Protein AF-A0A2D6EYJ7-F1 (afdb_monomer)

Mean predicted aligned error: 5.83 Å

Structure (mmCIF, N/CA/C/O backbone):
data_AF-A0A2D6EYJ7-F1
#
_entry.id   AF-A0A2D6EYJ7-F1
#
loop_
_atom_site.group_PDB
_atom_site.id
_atom_site.type_symbol
_atom_site.label_atom_id
_atom_site.label_alt_id
_atom_site.label_comp_id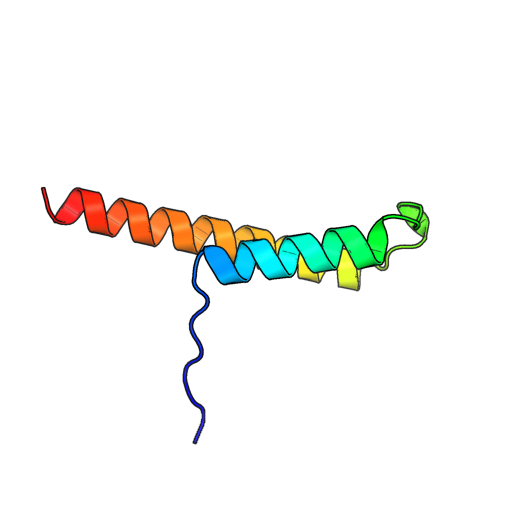
_atom_site.label_asym_id
_atom_site.label_entity_id
_atom_site.label_seq_id
_atom_site.pdbx_PDB_ins_code
_atom_site.Cartn_x
_atom_site.Cartn_y
_atom_site.Cartn_z
_atom_site.occupancy
_atom_site.B_iso_or_equiv
_atom_site.auth_seq_id
_atom_site.auth_comp_id
_atom_site.auth_asym_id
_atom_site.auth_atom_id
_atom_site.pdbx_PDB_model_num
ATOM 1 N N . MET A 1 1 ? -24.798 -3.362 -9.462 1.00 43.28 1 MET A N 1
ATOM 2 C CA . MET A 1 1 ? -24.599 -3.515 -8.005 1.00 43.28 1 MET A CA 1
ATOM 3 C C . MET A 1 1 ? -23.109 -3.355 -7.744 1.00 43.28 1 MET A C 1
ATOM 5 O O . MET A 1 1 ? -22.361 -4.230 -8.153 1.00 43.28 1 MET A O 1
ATOM 9 N N . SER A 1 2 ? -22.664 -2.217 -7.203 1.00 61.00 2 SER A N 1
ATOM 10 C CA . SER A 1 2 ? -21.260 -2.016 -6.810 1.00 61.00 2 SER A CA 1
ATOM 11 C C . SER A 1 2 ? -21.110 -2.539 -5.386 1.00 61.00 2 SER A C 1
ATOM 13 O O . SER A 1 2 ? -21.731 -1.985 -4.485 1.00 61.00 2 SER A O 1
ATOM 15 N N . GLN A 1 3 ? -20.378 -3.632 -5.184 1.00 60.81 3 GLN A N 1
ATOM 16 C CA . GLN A 1 3 ? -20.009 -4.061 -3.835 1.00 60.81 3 GLN A CA 1
ATOM 17 C C . GLN A 1 3 ? -18.919 -3.115 -3.321 1.00 60.81 3 GLN A C 1
ATOM 19 O O . GLN A 1 3 ? -17.924 -2.899 -4.011 1.00 60.81 3 GLN A O 1
ATOM 24 N N . GLU A 1 4 ? -19.110 -2.534 -2.135 1.00 66.31 4 GLU A N 1
ATOM 25 C CA . GLU A 1 4 ? -18.032 -1.834 -1.436 1.00 66.31 4 GLU A CA 1
ATOM 26 C C . GLU A 1 4 ? -16.993 -2.866 -0.999 1.00 66.31 4 GLU A C 1
ATOM 28 O O . GLU A 1 4 ? -17.200 -3.625 -0.053 1.00 66.31 4 GLU A O 1
ATOM 33 N N . VAL A 1 5 ? -15.880 -2.920 -1.722 1.00 72.44 5 VAL A N 1
ATOM 34 C CA . VAL A 1 5 ? -14.715 -3.705 -1.321 1.00 72.44 5 VAL A CA 1
ATOM 35 C C . VAL A 1 5 ? -13.868 -2.816 -0.420 1.00 72.44 5 VAL A C 1
ATOM 37 O O . VAL A 1 5 ? -13.335 -1.804 -0.873 1.00 72.44 5 VAL A O 1
ATOM 40 N N . LYS A 1 6 ? -13.759 -3.183 0.859 1.00 80.44 6 LYS A N 1
ATOM 41 C CA . LYS A 1 6 ? -12.836 -2.552 1.807 1.00 80.44 6 LYS A CA 1
ATOM 42 C C . LYS A 1 6 ? -11.580 -3.403 1.924 1.00 80.44 6 LYS A C 1
ATOM 44 O O . LYS A 1 6 ? -11.676 -4.621 2.050 1.00 80.44 6 LYS A O 1
ATOM 49 N N . PHE A 1 7 ? -10.419 -2.759 1.886 1.00 85.69 7 PHE A N 1
ATOM 50 C CA . PHE A 1 7 ? -9.145 -3.433 2.101 1.00 85.69 7 PHE A CA 1
ATOM 51 C C . PHE A 1 7 ? -8.846 -3.556 3.590 1.00 85.69 7 PHE A C 1
ATOM 53 O O . PHE A 1 7 ? -8.995 -2.605 4.353 1.00 85.69 7 PHE A O 1
ATOM 60 N N . THR A 1 8 ? -8.380 -4.730 3.992 1.00 89.81 8 THR A N 1
ATOM 61 C CA . THR A 1 8 ? -7.817 -4.968 5.320 1.00 89.81 8 THR A CA 1
ATOM 62 C C . THR A 1 8 ? -6.327 -4.601 5.341 1.00 89.81 8 THR A C 1
ATOM 64 O O . THR A 1 8 ? -5.681 -4.560 4.288 1.00 89.81 8 THR A O 1
ATOM 67 N N . PRO A 1 9 ? -5.713 -4.412 6.525 1.00 89.06 9 PRO A N 1
ATOM 68 C CA . PRO A 1 9 ? -4.263 -4.215 6.631 1.00 89.06 9 PRO A CA 1
ATOM 69 C C . PRO A 1 9 ? -3.437 -5.321 5.952 1.00 89.06 9 PRO A C 1
ATOM 71 O O . PRO A 1 9 ? -2.364 -5.063 5.404 1.00 89.06 9 PRO A O 1
ATOM 74 N N . ASN A 1 10 ? -3.943 -6.558 5.946 1.00 91.38 10 ASN A N 1
ATOM 75 C CA . ASN A 1 10 ? -3.266 -7.677 5.300 1.00 91.38 10 ASN A CA 1
ATOM 76 C C . ASN A 1 10 ? -3.298 -7.577 3.764 1.00 91.38 10 ASN A C 1
ATOM 78 O O . ASN A 1 10 ? -2.329 -7.960 3.111 1.00 91.38 10 ASN A O 1
ATOM 82 N N . ASP A 1 11 ? -4.359 -7.013 3.185 1.00 92.69 11 ASP A N 1
ATOM 83 C CA . ASP A 1 11 ? -4.449 -6.807 1.735 1.00 92.69 11 ASP A CA 1
ATOM 84 C C . ASP A 1 11 ? -3.412 -5.788 1.258 1.00 92.69 11 ASP A C 1
ATOM 86 O O . ASP A 1 11 ? -2.717 -6.026 0.269 1.00 92.69 11 ASP A O 1
ATOM 90 N N . TYR A 1 12 ? -3.220 -4.697 2.010 1.00 92.81 12 TYR A N 1
ATOM 91 C CA . TYR A 1 12 ? -2.154 -3.731 1.730 1.00 92.81 12 TYR A CA 1
ATOM 92 C C . TYR A 1 12 ? -0.769 -4.379 1.777 1.00 92.81 12 TYR A C 1
ATOM 94 O O . TYR A 1 12 ? 0.055 -4.126 0.899 1.00 92.81 12 TYR A O 1
ATOM 102 N N . ARG A 1 13 ? -0.519 -5.272 2.744 1.00 92.44 13 ARG A N 1
ATOM 103 C CA . ARG A 1 13 ? 0.743 -6.024 2.819 1.00 92.44 13 ARG A CA 1
ATOM 104 C C . ARG A 1 13 ? 0.984 -6.865 1.562 1.00 92.44 13 ARG A C 1
ATOM 106 O O . ARG A 1 13 ? 2.099 -6.867 1.044 1.00 92.44 13 ARG A O 1
ATOM 113 N N . ILE A 1 14 ? -0.040 -7.560 1.065 1.00 94.06 14 ILE A N 1
ATOM 114 C CA . ILE A 1 14 ? 0.057 -8.358 -0.168 1.00 94.06 14 ILE A CA 1
ATOM 115 C C . ILE A 1 14 ? 0.329 -7.449 -1.373 1.00 94.06 14 ILE A C 1
ATOM 117 O O . ILE A 1 14 ? 1.235 -7.728 -2.158 1.00 94.06 14 ILE A O 1
ATOM 121 N N . LEU A 1 15 ? -0.406 -6.339 -1.493 1.00 92.06 15 LEU A N 1
ATOM 122 C CA . LEU A 1 15 ? -0.251 -5.379 -2.589 1.00 92.06 15 LEU A CA 1
ATOM 123 C C . LEU A 1 15 ? 1.149 -4.756 -2.624 1.00 92.06 15 LEU A C 1
ATOM 125 O O . LEU A 1 15 ? 1.747 -4.671 -3.698 1.00 92.06 15 LEU A O 1
ATOM 129 N N . PHE A 1 16 ? 1.700 -4.368 -1.472 1.00 92.62 16 PHE A N 1
ATOM 130 C CA . PHE A 1 16 ? 3.072 -3.864 -1.405 1.00 92.62 16 PHE A CA 1
ATOM 131 C C . PHE A 1 16 ? 4.098 -4.939 -1.755 1.00 92.62 16 PHE A C 1
ATOM 133 O O . PHE A 1 16 ? 5.027 -4.646 -2.501 1.00 92.62 16 PHE A O 1
ATOM 140 N N . GLY A 1 17 ? 3.893 -6.190 -1.332 1.00 93.19 17 GLY A N 1
ATOM 141 C CA . GLY A 1 17 ? 4.752 -7.301 -1.745 1.00 93.19 17 GLY A CA 1
ATOM 142 C C . GLY A 1 17 ? 4.750 -7.522 -3.263 1.00 93.19 17 GLY A C 1
ATOM 143 O O . GLY A 1 17 ? 5.801 -7.735 -3.865 1.00 93.19 17 GLY A O 1
ATOM 144 N N . TRP A 1 18 ? 3.591 -7.423 -3.921 1.00 92.25 18 TRP A N 1
ATOM 145 C CA . TRP A 1 18 ? 3.521 -7.489 -5.386 1.00 92.25 18 TRP A CA 1
ATOM 146 C C . TRP A 1 18 ? 4.190 -6.302 -6.065 1.00 92.25 18 TRP A C 1
ATOM 148 O O . TRP A 1 18 ? 4.852 -6.492 -7.084 1.00 92.25 18 TRP A O 1
ATOM 158 N N . TYR A 1 19 ? 4.047 -5.099 -5.507 1.00 89.62 19 TYR A N 1
ATOM 159 C CA . TYR A 1 19 ? 4.739 -3.919 -6.011 1.00 89.62 19 TYR A CA 1
ATOM 160 C C . TYR A 1 19 ? 6.258 -4.117 -5.934 1.00 89.62 19 TYR A C 1
ATOM 162 O O . TYR A 1 19 ? 6.948 -3.998 -6.944 1.00 89.62 19 TYR A O 1
ATOM 170 N N . GLU A 1 20 ? 6.782 -4.521 -4.778 1.00 89.12 20 GLU A N 1
ATOM 171 C CA . GLU A 1 20 ? 8.204 -4.830 -4.615 1.00 89.12 20 GLU A CA 1
ATOM 172 C C . GLU A 1 20 ? 8.676 -5.870 -5.632 1.00 89.12 20 GLU A C 1
ATOM 174 O O . GLU A 1 20 ? 9.662 -5.636 -6.322 1.00 89.12 20 GLU A O 1
ATOM 179 N N . LEU A 1 21 ? 7.947 -6.975 -5.812 1.00 92.25 21 LEU A N 1
ATOM 180 C CA . LEU A 1 21 ? 8.301 -8.007 -6.792 1.00 92.25 21 LEU A CA 1
ATOM 181 C C . LEU A 1 21 ? 8.276 -7.498 -8.240 1.00 92.25 21 LEU A C 1
ATOM 183 O O . LEU A 1 21 ? 9.161 -7.844 -9.026 1.00 92.25 21 LEU A O 1
ATOM 187 N N . ALA A 1 22 ? 7.285 -6.682 -8.601 1.00 89.62 22 ALA A N 1
ATOM 188 C CA . ALA A 1 22 ? 7.133 -6.143 -9.951 1.00 89.62 22 ALA A CA 1
ATOM 189 C C . ALA A 1 22 ? 8.259 -5.168 -10.326 1.00 89.62 22 ALA A C 1
ATOM 191 O O . ALA A 1 22 ? 8.641 -5.081 -11.498 1.00 89.62 22 ALA A O 1
ATOM 192 N N . PHE A 1 23 ? 8.806 -4.457 -9.338 1.00 88.81 23 PHE A N 1
ATOM 193 C CA . PHE A 1 23 ? 9.832 -3.434 -9.535 1.00 88.81 23 PHE A CA 1
ATOM 194 C C . PHE A 1 23 ? 11.223 -3.836 -9.015 1.00 88.81 23 PHE A C 1
ATOM 196 O O . PHE A 1 23 ? 12.179 -3.109 -9.258 1.00 88.81 23 PHE A O 1
ATOM 203 N N . ALA A 1 24 ? 11.389 -5.018 -8.407 1.00 88.75 24 ALA A N 1
ATOM 204 C CA . ALA A 1 24 ? 12.642 -5.476 -7.784 1.00 88.75 24 ALA A CA 1
ATOM 205 C C . ALA A 1 24 ? 13.869 -5.464 -8.710 1.00 88.75 24 ALA A C 1
ATOM 207 O O . ALA A 1 24 ? 15.000 -5.357 -8.243 1.00 88.75 24 ALA A O 1
ATOM 208 N N . LYS A 1 25 ? 13.660 -5.623 -10.021 1.00 89.81 25 LYS A N 1
ATOM 209 C CA . LYS A 1 25 ? 14.732 -5.661 -11.031 1.00 89.81 25 LYS A CA 1
ATOM 210 C C . LYS A 1 25 ? 14.835 -4.386 -11.862 1.00 89.81 25 LYS A C 1
ATOM 212 O O . LYS A 1 25 ? 15.657 -4.345 -12.771 1.00 89.81 25 LYS A O 1
ATOM 217 N N . LYS A 1 26 ? 13.984 -3.394 -11.597 1.00 89.19 26 LYS A N 1
ATOM 218 C CA . LYS A 1 26 ? 13.941 -2.144 -12.349 1.00 89.19 26 LYS A CA 1
ATOM 219 C C . LYS A 1 26 ? 14.756 -1.081 -11.633 1.00 89.19 26 LYS A C 1
ATOM 221 O O . LYS A 1 26 ? 14.639 -0.906 -10.421 1.00 89.19 26 LYS A O 1
ATOM 226 N N . ALA A 1 27 ? 15.564 -0.354 -12.386 1.00 84.31 27 ALA A N 1
ATOM 227 C CA . ALA A 1 27 ? 16.180 0.863 -11.898 1.00 84.31 27 ALA A CA 1
ATOM 228 C C . ALA A 1 27 ? 15.101 1.949 -11.689 1.00 84.31 27 ALA A C 1
ATOM 230 O O . ALA A 1 27 ? 14.063 1.928 -12.356 1.00 84.31 27 ALA A O 1
ATOM 231 N N . PRO A 1 28 ? 15.317 2.926 -10.787 1.00 80.75 28 PRO A N 1
ATOM 232 C CA . PRO A 1 28 ? 14.313 3.949 -10.480 1.00 80.75 28 PRO A CA 1
ATOM 233 C C . PRO A 1 28 ? 13.824 4.747 -11.697 1.00 80.75 28 PRO A C 1
ATOM 235 O O . PRO A 1 28 ? 12.672 5.152 -11.746 1.00 80.75 28 PRO A O 1
ATOM 238 N N . ASN A 1 29 ? 14.678 4.943 -12.702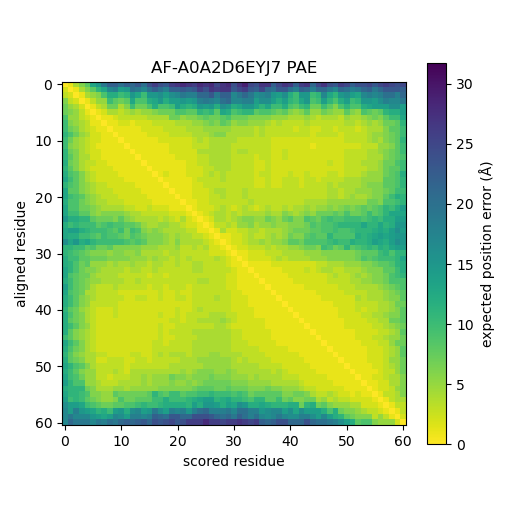 1.00 86.56 29 ASN A N 1
ATOM 239 C CA . ASN A 1 29 ? 14.348 5.630 -13.953 1.00 86.56 29 ASN A CA 1
ATOM 240 C C . ASN A 1 29 ? 13.548 4.770 -14.954 1.00 86.56 29 ASN A C 1
ATOM 242 O O . ASN A 1 29 ? 13.125 5.284 -15.985 1.00 86.56 29 ASN A O 1
ATOM 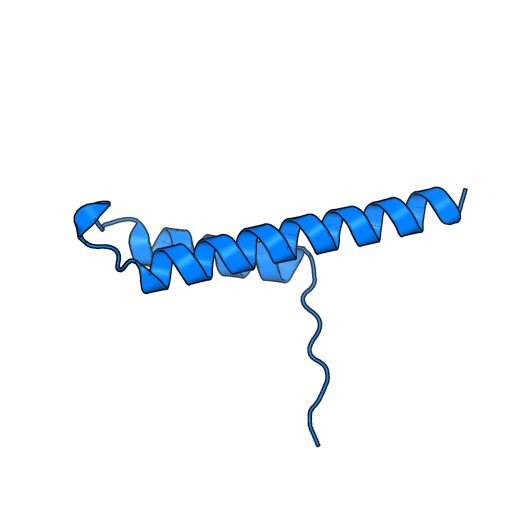246 N N . GLU A 1 30 ? 13.351 3.478 -14.679 1.00 89.25 30 GLU A N 1
ATOM 247 C CA . GLU A 1 30 ? 12.552 2.549 -15.495 1.00 89.25 30 GLU A CA 1
ATOM 248 C C . GLU A 1 30 ? 11.117 2.374 -14.963 1.00 89.25 30 GLU A C 1
ATOM 250 O O . GLU A 1 30 ? 10.308 1.636 -15.538 1.00 89.25 30 GLU A O 1
ATOM 255 N N . ILE A 1 31 ? 10.802 3.023 -13.841 1.00 88.19 31 ILE A N 1
ATOM 256 C CA . ILE A 1 31 ? 9.480 3.029 -13.220 1.00 88.19 31 ILE A CA 1
ATOM 257 C C . ILE A 1 31 ? 8.748 4.279 -13.696 1.00 88.19 31 ILE A C 1
ATOM 259 O O . ILE A 1 31 ? 9.305 5.374 -13.701 1.00 88.19 31 ILE A O 1
ATOM 263 N N . SER A 1 32 ? 7.499 4.126 -14.136 1.00 92.00 32 SER A N 1
ATOM 264 C CA . SER A 1 32 ? 6.745 5.279 -14.618 1.00 92.00 32 SER A CA 1
ATOM 265 C C . SER A 1 32 ? 6.276 6.157 -13.456 1.00 92.00 32 SER A C 1
ATOM 267 O O . SER A 1 3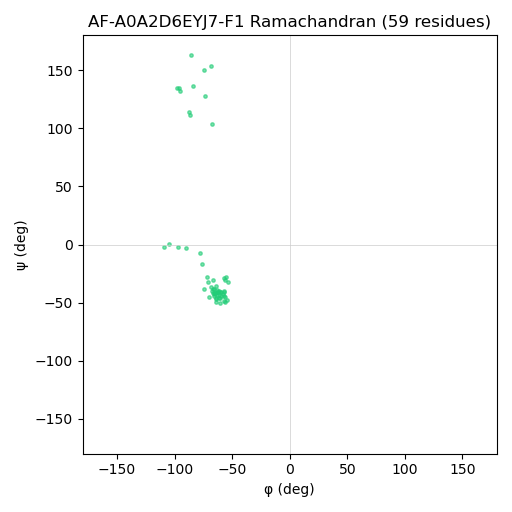2 ? 5.935 5.662 -12.379 1.00 92.00 32 SER A O 1
ATOM 269 N N . ASP A 1 33 ? 6.138 7.463 -13.695 1.00 91.81 33 ASP A N 1
ATOM 270 C CA . ASP A 1 33 ? 5.550 8.393 -12.717 1.00 91.81 33 ASP A CA 1
ATOM 271 C C . ASP A 1 33 ? 4.134 7.975 -12.289 1.00 91.81 33 ASP A C 1
ATOM 273 O O . ASP A 1 33 ? 3.689 8.238 -11.166 1.00 91.81 33 ASP A O 1
ATOM 277 N N . LYS A 1 34 ? 3.413 7.285 -13.180 1.00 91.75 34 LYS A N 1
ATOM 278 C CA . LYS A 1 34 ? 2.095 6.723 -12.889 1.00 91.75 34 LYS A CA 1
ATOM 279 C C . LYS A 1 34 ? 2.186 5.615 -11.841 1.00 91.75 34 LYS A C 1
ATOM 281 O O . LYS A 1 34 ? 1.385 5.625 -10.909 1.00 91.75 34 LYS A O 1
ATOM 286 N N . ASP A 1 35 ? 3.153 4.710 -11.957 1.00 89.56 35 ASP A N 1
ATOM 287 C CA . ASP A 1 35 ? 3.361 3.627 -10.988 1.00 89.56 35 ASP A CA 1
ATOM 288 C C . ASP A 1 35 ? 3.779 4.189 -9.624 1.00 89.56 35 ASP A C 1
ATOM 290 O O . ASP A 1 35 ? 3.199 3.818 -8.602 1.00 89.56 35 ASP A O 1
ATOM 294 N N . HIS A 1 36 ? 4.670 5.186 -9.609 1.00 87.06 36 HIS A N 1
ATOM 295 C CA . HIS A 1 36 ? 5.020 5.927 -8.393 1.00 87.06 36 HIS A CA 1
ATOM 296 C C . HIS A 1 36 ? 3.806 6.598 -7.741 1.00 87.06 36 HIS A C 1
ATOM 298 O O . HIS A 1 36 ? 3.633 6.551 -6.520 1.00 87.06 36 HIS A O 1
ATOM 304 N N . THR A 1 37 ? 2.933 7.200 -8.549 1.00 93.00 37 THR A N 1
ATOM 305 C CA . THR A 1 37 ? 1.697 7.825 -8.063 1.00 93.00 37 THR A CA 1
ATOM 306 C C . THR A 1 37 ? 0.745 6.792 -7.462 1.00 93.00 37 THR A C 1
ATOM 308 O O . THR A 1 37 ? 0.133 7.051 -6.425 1.00 93.00 37 THR A O 1
ATOM 311 N N . VAL A 1 38 ? 0.608 5.623 -8.092 1.00 91.38 38 VAL A N 1
ATOM 312 C CA . VAL A 1 38 ? -0.226 4.522 -7.590 1.00 91.38 38 VAL A CA 1
ATOM 313 C C . VAL A 1 38 ? 0.318 4.000 -6.265 1.00 91.38 38 VA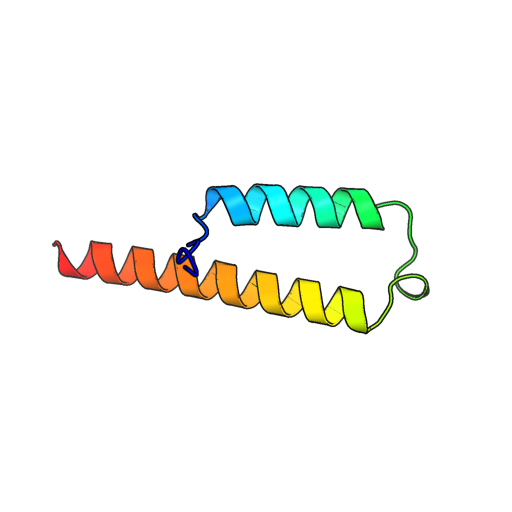L A C 1
ATOM 315 O O . VAL A 1 38 ? -0.445 3.895 -5.305 1.00 91.38 38 VAL A O 1
ATOM 318 N N . PHE A 1 39 ? 1.627 3.761 -6.178 1.00 90.88 39 PHE A N 1
ATOM 319 C CA . PHE A 1 39 ? 2.276 3.339 -4.941 1.00 90.88 39 PHE A CA 1
ATOM 320 C C . PHE A 1 39 ? 2.020 4.327 -3.806 1.00 90.88 39 PHE A C 1
ATOM 322 O O . PHE A 1 39 ? 1.527 3.937 -2.751 1.00 90.88 39 PHE A O 1
ATOM 329 N N . ARG A 1 40 ? 2.238 5.624 -4.057 1.00 92.56 40 ARG A N 1
ATOM 330 C CA . ARG A 1 40 ? 1.990 6.677 -3.067 1.00 92.56 40 ARG A CA 1
ATOM 331 C C . ARG A 1 40 ? 0.546 6.675 -2.568 1.00 92.56 40 ARG A C 1
ATOM 333 O O . ARG A 1 40 ? 0.325 6.804 -1.368 1.00 92.56 40 ARG A O 1
ATOM 340 N N . LYS A 1 41 ? -0.436 6.537 -3.465 1.00 93.06 41 LYS A N 1
ATOM 341 C CA . LYS A 1 41 ? -1.856 6.469 -3.082 1.00 93.06 41 LYS A CA 1
ATOM 342 C C . LYS A 1 41 ? -2.133 5.269 -2.181 1.00 93.06 41 LYS A C 1
ATOM 344 O O . LYS A 1 41 ? -2.768 5.441 -1.148 1.00 93.06 41 LYS A O 1
ATOM 349 N N . LEU A 1 42 ? -1.614 4.093 -2.535 1.00 92.12 42 LEU A N 1
ATO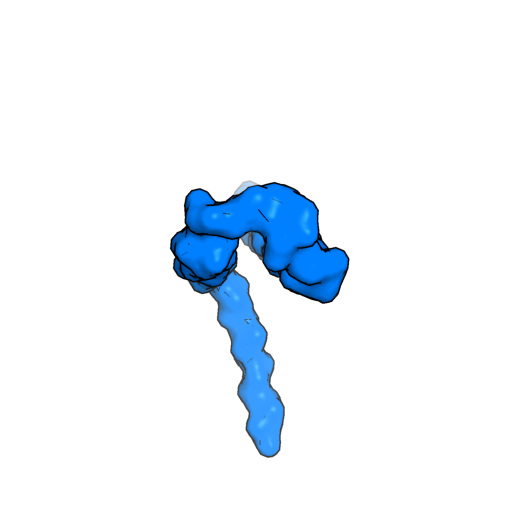M 350 C CA . LEU A 1 42 ? -1.775 2.882 -1.727 1.00 92.12 42 LE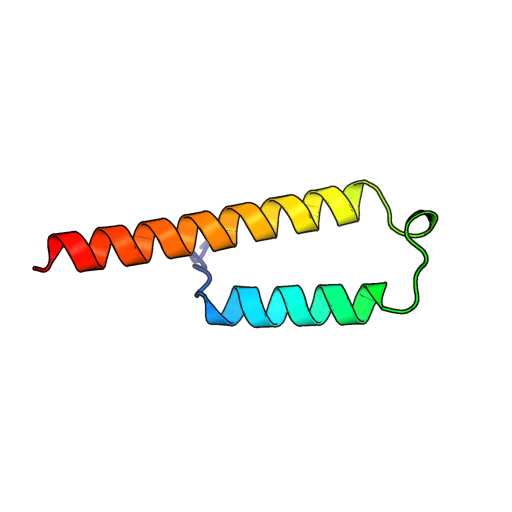U A CA 1
ATOM 351 C C . LEU A 1 42 ? -1.132 3.034 -0.345 1.00 92.12 42 LEU A C 1
ATOM 353 O O . LEU A 1 42 ? -1.741 2.641 0.644 1.00 92.12 42 LEU A O 1
ATOM 357 N N . SER A 1 43 ? 0.051 3.647 -0.255 1.00 92.62 43 SER A N 1
ATOM 358 C CA . SER A 1 43 ? 0.717 3.936 1.023 1.00 92.62 43 SER A CA 1
ATOM 359 C C . SER A 1 43 ? -0.111 4.855 1.914 1.00 92.62 43 SER A C 1
ATOM 361 O O . SER A 1 43 ? -0.289 4.550 3.087 1.00 92.62 43 SER A O 1
ATOM 363 N N . VAL A 1 44 ? -0.666 5.939 1.364 1.00 94.31 44 VAL A N 1
ATOM 364 C CA . VAL A 1 44 ? -1.535 6.852 2.127 1.00 94.31 44 VAL A CA 1
ATOM 365 C C . VAL A 1 44 ? -2.805 6.143 2.598 1.00 94.31 44 VAL A C 1
ATOM 367 O O . VAL A 1 44 ? -3.180 6.289 3.754 1.00 94.31 44 VAL A O 1
ATOM 370 N N . MET A 1 45 ? -3.439 5.339 1.740 1.00 93.19 45 MET A N 1
ATOM 371 C CA . MET A 1 45 ? -4.630 4.571 2.120 1.00 93.19 45 MET A CA 1
ATOM 372 C C . MET A 1 45 ? -4.335 3.544 3.221 1.00 93.19 45 MET A C 1
ATOM 374 O O . MET A 1 45 ? -5.140 3.379 4.131 1.00 93.19 45 MET A O 1
ATOM 378 N N . ALA A 1 46 ? -3.178 2.878 3.168 1.00 93.00 46 ALA A N 1
ATOM 379 C CA . ALA A 1 46 ? -2.763 1.933 4.200 1.00 93.00 46 ALA A CA 1
ATOM 380 C C . ALA A 1 46 ? -2.529 2.623 5.553 1.00 93.00 46 ALA A C 1
ATOM 382 O O . ALA A 1 46 ? -2.941 2.092 6.579 1.00 93.00 46 ALA A O 1
ATOM 383 N N . VAL A 1 47 ? -1.893 3.801 5.555 1.00 93.38 47 VAL A N 1
ATOM 384 C CA . VAL A 1 47 ? -1.671 4.596 6.775 1.00 93.38 47 VAL A CA 1
ATOM 385 C C . VAL A 1 47 ? -2.998 5.063 7.364 1.00 93.38 47 VAL A C 1
ATOM 387 O O . VAL A 1 47 ? -3.249 4.792 8.533 1.00 93.38 47 VAL A O 1
ATOM 390 N N . ALA A 1 48 ? -3.874 5.654 6.548 1.00 92.81 48 ALA A N 1
ATOM 391 C CA . ALA A 1 48 ? -5.197 6.088 6.994 1.00 92.81 48 ALA A CA 1
ATOM 392 C C . ALA A 1 48 ? -6.007 4.924 7.592 1.00 92.81 48 ALA A C 1
ATOM 394 O O . ALA A 1 48 ? -6.635 5.072 8.631 1.00 92.81 48 ALA A O 1
ATOM 395 N N . GLN A 1 49 ? -5.927 3.729 6.996 1.00 90.00 49 GLN A N 1
ATOM 396 C CA . GLN A 1 49 ? -6.603 2.547 7.531 1.00 90.00 49 GLN A CA 1
ATOM 397 C C . GLN A 1 49 ? -6.074 2.126 8.911 1.00 90.00 49 GLN A C 1
ATOM 399 O O . GLN A 1 49 ? -6.844 1.616 9.723 1.00 90.00 49 GLN A O 1
ATOM 404 N N . ILE A 1 50 ? -4.770 2.279 9.165 1.00 91.25 50 ILE A N 1
ATOM 405 C CA . ILE A 1 50 ? -4.168 1.987 10.475 1.00 91.25 50 ILE A CA 1
ATOM 406 C C . ILE A 1 50 ? -4.613 3.032 11.497 1.00 91.25 50 ILE A C 1
ATOM 408 O O . ILE A 1 50 ? -5.020 2.650 12.590 1.00 91.25 50 ILE A O 1
ATOM 412 N N . GLU A 1 51 ? -4.589 4.313 11.125 1.00 91.88 51 GLU A N 1
ATOM 413 C CA . GLU A 1 51 ? -5.062 5.417 11.969 1.00 91.88 51 GLU A CA 1
ATOM 414 C C . GLU A 1 51 ? -6.528 5.207 12.374 1.00 91.88 51 GLU A C 1
ATOM 416 O O . GLU A 1 51 ? -6.828 5.200 13.563 1.00 91.88 51 GLU A O 1
ATOM 421 N N . GLU A 1 52 ? -7.414 4.895 11.423 1.00 88.94 52 GLU A N 1
ATOM 422 C CA . GLU A 1 52 ? -8.822 4.572 11.703 1.00 88.94 52 GLU A CA 1
ATOM 423 C C . GLU A 1 52 ? -8.973 3.386 12.673 1.00 88.94 52 GLU A C 1
ATOM 425 O O . GLU A 1 52 ? -9.827 3.397 13.558 1.00 88.94 52 GLU A O 1
ATOM 430 N N . ILE A 1 53 ? -8.158 2.337 12.518 1.00 89.19 53 ILE A N 1
ATOM 431 C CA . ILE A 1 53 ? -8.201 1.162 13.402 1.00 89.19 53 ILE A CA 1
ATOM 432 C C . ILE A 1 53 ? -7.742 1.519 14.817 1.00 89.19 53 ILE A C 1
ATOM 434 O O . ILE A 1 53 ? -8.296 0.993 15.785 1.00 89.19 53 ILE A O 1
ATOM 438 N N . ASP A 1 54 ? -6.715 2.351 14.952 1.00 90.00 54 ASP A N 1
ATOM 439 C CA . ASP A 1 54 ? -6.189 2.738 16.256 1.00 90.00 54 ASP A CA 1
ATOM 440 C C . ASP A 1 54 ? -7.123 3.729 16.968 1.00 90.00 54 ASP A C 1
ATOM 442 O O . ASP A 1 54 ? -7.397 3.535 18.152 1.00 90.00 54 ASP A O 1
ATOM 446 N N . GLU A 1 55 ? -7.735 4.674 16.245 1.00 89.94 55 GLU A N 1
ATOM 447 C CA . GLU A 1 55 ? -8.806 5.534 16.772 1.00 89.94 55 GLU A CA 1
ATOM 448 C C . GLU A 1 55 ? -9.977 4.707 17.326 1.00 89.94 55 GLU A C 1
ATOM 450 O O . GLU A 1 55 ? -10.457 4.958 18.433 1.00 89.94 55 GLU A O 1
ATOM 455 N N . LEU A 1 56 ? -10.415 3.674 16.598 1.00 84.75 56 LEU A N 1
ATOM 456 C CA . LEU A 1 56 ? -11.489 2.787 17.055 1.00 84.75 56 LEU A CA 1
ATOM 457 C C . LEU A 1 56 ? -11.131 2.049 18.353 1.00 84.75 56 LEU A C 1
ATOM 459 O O . LEU A 1 56 ? -11.980 1.929 19.233 1.00 84.75 56 LEU A O 1
ATOM 463 N N . LYS A 1 57 ? -9.884 1.586 18.509 1.00 82.94 57 LYS A N 1
ATOM 464 C CA . LYS A 1 57 ? -9.438 0.904 19.740 1.00 82.94 57 LYS A CA 1
ATOM 465 C C . LYS A 1 57 ? -9.374 1.839 20.942 1.00 82.94 57 LYS A C 1
ATOM 467 O O . LYS A 1 57 ? -9.654 1.403 22.058 1.00 82.94 57 LYS A O 1
ATOM 472 N N . ASP A 1 58 ? -8.974 3.088 20.733 1.00 78.06 58 ASP A N 1
ATOM 473 C CA . ASP A 1 58 ? -8.874 4.074 21.809 1.00 78.06 58 ASP A CA 1
ATOM 474 C C . ASP A 1 58 ? -10.257 4.532 22.293 1.00 78.06 58 ASP A C 1
ATOM 476 O O . ASP A 1 58 ? -10.419 4.837 23.473 1.00 78.06 58 ASP A O 1
ATOM 480 N N . HIS A 1 59 ? -11.275 4.503 21.427 1.00 67.19 59 HIS A N 1
ATOM 481 C CA . HIS A 1 59 ? -12.668 4.780 21.791 1.00 67.19 59 HIS A CA 1
ATOM 482 C C . HIS A 1 59 ? -13.383 3.633 22.533 1.00 67.19 59 HIS A C 1
ATOM 484 O O . HIS A 1 59 ? -14.423 3.871 23.148 1.00 67.19 59 HIS A O 1
ATOM 490 N N . GLU A 1 60 ? -12.857 2.406 22.489 1.00 63.00 60 GLU A N 1
ATOM 491 C CA . GLU A 1 60 ? -13.415 1.235 23.187 1.00 63.00 60 GLU A CA 1
ATOM 492 C C . GLU A 1 60 ? -12.861 1.036 24.618 1.00 63.00 60 GLU A C 1
ATOM 494 O O . GLU A 1 60 ? -13.305 0.123 25.322 1.00 63.00 60 GLU A O 1
ATOM 499 N N . LYS A 1 61 ? -11.908 1.869 25.059 1.00 54.00 61 LYS A N 1
ATOM 500 C CA . LYS A 1 61 ? -11.320 1.863 26.413 1.00 54.00 61 LYS A CA 1
ATOM 501 C C . LYS A 1 61 ? -11.948 2.895 27.343 1.00 54.00 61 LYS A C 1
ATOM 503 O O . LYS A 1 61 ? -12.032 2.570 28.550 1.00 54.00 61 LYS A O 1
#

pLDDT: mean 86.13, std 10.74, range [43.28, 94.31]

Solvent-accessible surface area (back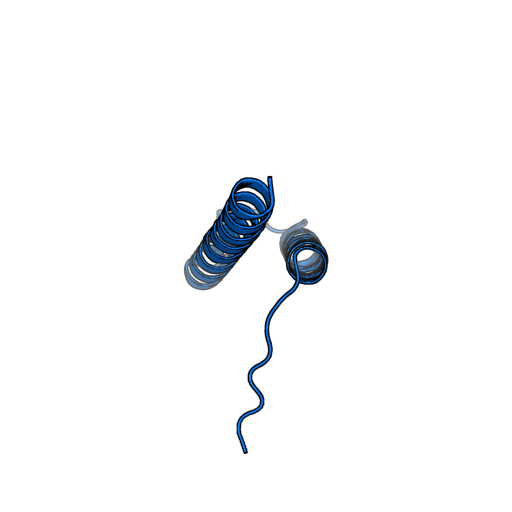bone atoms only — not comparable to full-atom values): 3798 Å² total; per-residue (Å²): 136,85,78,88,82,79,82,52,78,66,51,51,53,52,52,51,52,51,49,48,64,75,43,70,87,55,56,80,89,75,54,51,73,65,57,55,50,50,50,52,52,52,53,52,53,49,50,52,53,51,51,56,53,51,54,54,56,64,72,75,110

Nearest PDB structures (foldseek):
  1wr6-assembly3_C  TM=6.365E-01  e=4.350E+00  Homo sapiens
  8iyj-assembly1_k  TM=5.456E-01  e=7.333E+00  Mus musculus

Foldseek 3Di:
DDDPDDDDLVNLVVV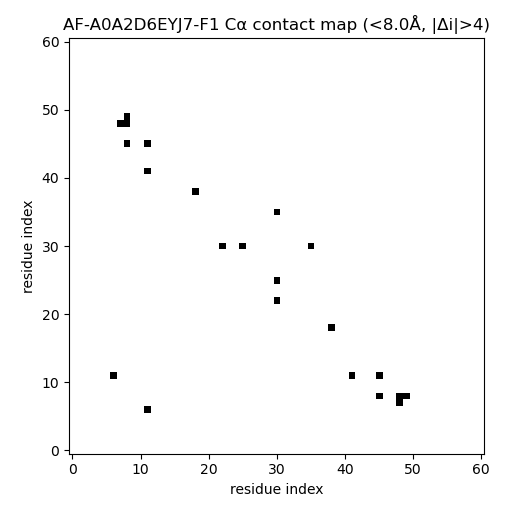VVVLCVVCVPPDPVRDDPVSVVVNVVSVVSSVVNVVVVVVVVVVVD

Secondary structure (DSSP, 8-state):
-----PPPHHHHHHHHHHHHHHHTTS-GGGS-HHHHHHHHHHHHHHHHHHHHHHHHHHHT-

Radius of gyration: 14.97 Å; Cα contacts (8 Å, |Δi|>4): 11; chains: 1; bounding box: 41×17×42 Å

Sequence (61 aa):
MSQEVKFTPNDYRILFGWYELAFAKKAPNEISDKDHTVFRKLSVMAVAQIEEIDELKDHEK